Protein AF-T0Q689-F1 (afdb_monomer_lite)

Sequence (82 aa):
MMAGSHALRLYRAIFETSARFPPLMAKKIRFNARELFRLRRHETNAARCKRFVADGWADVATLETIASSPLLRAIDRKPPVA

Structure (mmCIF, N/CA/C/O backbone):
data_AF-T0Q689-F1
#
_entry.id   AF-T0Q689-F1
#
loop_
_atom_site.group_PDB
_atom_site.id
_atom_site.type_symbol
_atom_site.label_atom_id
_atom_site.label_alt_id
_atom_site.label_comp_id
_atom_site.label_asym_id
_atom_site.label_entity_id
_atom_site.label_seq_id
_atom_site.pdbx_PDB_ins_code
_atom_site.Cartn_x
_atom_site.Cartn_y
_atom_site.Cartn_z
_atom_site.occupancy
_atom_site.B_iso_or_equiv
_atom_site.auth_seq_id
_atom_site.auth_comp_id
_atom_site.auth_asym_id
_atom_site.auth_atom_id
_atom_site.pdbx_PDB_model_num
ATOM 1 N N . MET A 1 1 ? -10.694 -6.803 19.209 1.00 50.12 1 MET A N 1
ATOM 2 C CA . MET A 1 1 ? -9.278 -7.104 18.880 1.00 50.12 1 MET A CA 1
ATOM 3 C C . MET A 1 1 ? -8.994 -7.462 17.406 1.00 50.12 1 MET A C 1
ATOM 5 O O . MET A 1 1 ? -7.833 -7.627 17.066 1.00 50.12 1 MET A O 1
ATOM 9 N N . MET A 1 2 ? -9.974 -7.503 16.487 1.00 55.62 2 MET A N 1
ATOM 10 C CA . MET A 1 2 ? -9.725 -7.933 15.091 1.00 55.62 2 MET A CA 1
ATOM 11 C C . MET A 1 2 ? -9.066 -6.889 14.165 1.00 55.62 2 MET A C 1
ATOM 13 O O . MET A 1 2 ? -8.409 -7.263 13.204 1.00 55.62 2 MET A O 1
ATOM 17 N N . ALA A 1 3 ? -9.184 -5.583 14.431 1.00 59.94 3 ALA A N 1
ATOM 18 C CA . ALA A 1 3 ? -8.661 -4.555 13.518 1.00 59.94 3 ALA A CA 1
ATOM 19 C C . ALA A 1 3 ? -7.117 -4.479 13.480 1.00 59.94 3 ALA A C 1
ATOM 21 O O . ALA A 1 3 ? -6.538 -4.222 12.426 1.00 59.94 3 ALA A O 1
ATOM 22 N N . GLY A 1 4 ? -6.440 -4.756 14.604 1.00 66.94 4 GLY A N 1
ATOM 23 C CA . GLY A 1 4 ? -4.976 -4.676 14.703 1.00 66.94 4 GLY A CA 1
ATOM 24 C C . GLY A 1 4 ? -4.242 -5.717 13.851 1.00 66.94 4 GLY A C 1
ATOM 25 O O . GLY A 1 4 ? -3.239 -5.399 13.216 1.00 66.94 4 GLY A O 1
ATOM 26 N N . SER A 1 5 ? -4.774 -6.942 13.755 1.00 82.12 5 SER A N 1
ATOM 27 C CA . SER A 1 5 ? -4.179 -7.991 12.916 1.00 82.12 5 SER A CA 1
ATOM 28 C C . SER A 1 5 ? -4.353 -7.707 11.420 1.00 82.12 5 SER A C 1
ATOM 30 O O . SER A 1 5 ? -3.463 -8.012 10.629 1.00 82.12 5 SER A O 1
ATOM 32 N N . HIS A 1 6 ? -5.453 -7.061 11.022 1.00 89.56 6 HIS A N 1
ATOM 33 C CA . HIS A 1 6 ? -5.689 -6.661 9.632 1.00 89.56 6 HIS A CA 1
ATOM 34 C C . HIS A 1 6 ? -4.779 -5.500 9.213 1.00 89.56 6 HIS A C 1
ATOM 36 O O . HIS A 1 6 ? -4.220 -5.527 8.119 1.00 89.56 6 HIS A O 1
ATOM 42 N N . ALA A 1 7 ? -4.583 -4.524 10.101 1.00 91.38 7 ALA A N 1
ATOM 43 C CA . ALA A 1 7 ? -3.680 -3.398 9.890 1.00 91.38 7 ALA A CA 1
ATOM 44 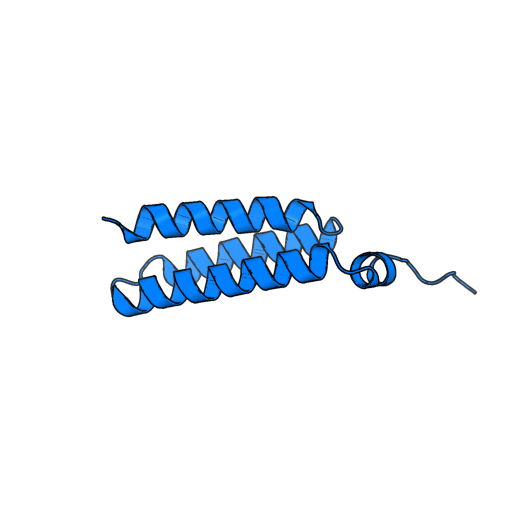C C . ALA A 1 7 ? -2.224 -3.864 9.686 1.00 91.38 7 ALA A C 1
ATOM 46 O O . ALA A 1 7 ? -1.559 -3.425 8.750 1.00 91.38 7 ALA A O 1
ATOM 47 N N . LEU A 1 8 ? -1.738 -4.808 10.501 1.00 93.62 8 LEU A N 1
ATOM 48 C CA . LEU A 1 8 ? -0.379 -5.338 10.349 1.00 93.62 8 LEU A CA 1
ATOM 49 C C . LEU A 1 8 ? -0.194 -6.125 9.043 1.00 93.62 8 LEU A C 1
ATOM 51 O O . LEU A 1 8 ? 0.842 -5.989 8.393 1.00 93.62 8 LEU A O 1
ATOM 55 N N . ARG A 1 9 ? -1.189 -6.931 8.639 1.00 96.38 9 ARG A N 1
ATOM 56 C CA . ARG A 1 9 ? -1.148 -7.641 7.348 1.00 96.38 9 ARG A CA 1
ATOM 57 C C . ARG A 1 9 ? -1.092 -6.669 6.175 1.00 96.38 9 ARG A C 1
ATOM 59 O O . ARG A 1 9 ? -0.257 -6.846 5.298 1.00 96.38 9 ARG A O 1
ATOM 66 N N . LEU A 1 10 ? -1.911 -5.619 6.210 1.00 97.25 10 LEU A N 1
ATOM 67 C CA . LEU A 1 10 ? -1.870 -4.556 5.210 1.00 97.25 10 LEU A CA 1
ATOM 68 C C . LEU A 1 10 ? -0.487 -3.884 5.159 1.00 97.25 10 LEU A C 1
ATOM 70 O O . LEU A 1 10 ? 0.078 -3.719 4.083 1.00 97.25 10 LEU A O 1
ATOM 74 N N . TYR A 1 11 ? 0.094 -3.544 6.313 1.00 96.25 11 TYR A N 1
ATOM 75 C CA . TYR A 1 11 ? 1.424 -2.930 6.369 1.00 96.25 11 TYR A CA 1
ATOM 76 C C . TYR A 1 11 ? 2.499 -3.808 5.707 1.00 96.25 11 TYR A C 1
ATOM 78 O O . TYR A 1 11 ? 3.319 -3.308 4.938 1.00 96.25 11 TYR A O 1
ATOM 86 N N . ARG A 1 12 ? 2.472 -5.123 5.964 1.00 96.81 12 ARG A N 1
ATOM 87 C CA . ARG A 1 12 ? 3.384 -6.089 5.328 1.00 96.81 12 ARG A CA 1
ATOM 88 C C . ARG A 1 12 ? 3.164 -6.176 3.819 1.00 96.81 12 ARG A C 1
ATOM 90 O O . ARG A 1 12 ? 4.133 -6.042 3.079 1.00 96.81 12 ARG A O 1
ATOM 97 N N . ALA A 1 13 ? 1.912 -6.283 3.377 1.00 97.94 13 ALA A N 1
ATOM 98 C CA . ALA A 1 13 ? 1.566 -6.346 1.958 1.00 97.94 13 ALA A CA 1
ATOM 99 C C . ALA A 1 13 ? 2.058 -5.111 1.182 1.00 97.94 13 ALA A C 1
ATOM 101 O O . ALA A 1 13 ? 2.604 -5.239 0.086 1.00 97.94 13 ALA A O 1
ATOM 102 N N . ILE A 1 14 ? 1.955 -3.910 1.769 1.00 97.69 14 ILE A N 1
ATOM 103 C CA . ILE A 1 14 ? 2.506 -2.686 1.166 1.00 97.69 14 ILE A CA 1
ATOM 104 C C . ILE A 1 14 ? 4.032 -2.787 1.014 1.00 97.69 14 ILE A C 1
ATOM 106 O O . ILE A 1 14 ? 4.580 -2.416 -0.025 1.00 97.69 14 ILE A O 1
ATOM 110 N N . PHE A 1 15 ? 4.738 -3.288 2.031 1.00 96.81 15 PHE A N 1
ATOM 111 C CA . PHE A 1 15 ? 6.195 -3.433 1.985 1.00 96.81 15 PHE A CA 1
ATOM 112 C C . PHE A 1 15 ? 6.641 -4.465 0.947 1.00 96.81 15 PHE A C 1
ATOM 114 O O . PHE A 1 15 ? 7.554 -4.173 0.171 1.00 96.81 15 PHE A O 1
ATOM 121 N N . GLU A 1 16 ? 5.974 -5.614 0.890 1.00 97.31 16 GLU A N 1
ATOM 122 C CA . GLU A 1 16 ? 6.208 -6.660 -0.111 1.00 97.31 16 GLU A CA 1
ATOM 123 C C . GLU A 1 16 ? 5.968 -6.123 -1.527 1.00 97.31 16 GLU A C 1
ATOM 125 O O . GLU A 1 16 ? 6.856 -6.187 -2.377 1.00 97.31 16 GLU A O 1
ATOM 130 N N . THR A 1 17 ? 4.829 -5.468 -1.756 1.00 97.31 17 THR A N 1
ATOM 131 C CA . THR A 1 17 ? 4.489 -4.872 -3.056 1.00 97.31 17 THR A CA 1
ATOM 132 C C . THR A 1 17 ? 5.495 -3.796 -3.462 1.00 97.31 17 THR A C 1
ATOM 134 O O . THR A 1 17 ? 5.954 -3.765 -4.604 1.00 97.31 17 THR A O 1
ATOM 137 N N . SER A 1 18 ? 5.915 -2.942 -2.521 1.00 96.56 18 SER A N 1
ATOM 138 C CA . SER A 1 18 ? 6.890 -1.876 -2.786 1.00 96.56 18 SER A CA 1
ATOM 139 C C . SER A 1 18 ? 8.247 -2.397 -3.262 1.00 96.56 18 SER A C 1
ATOM 141 O O . SER A 1 18 ? 8.959 -1.671 -3.948 1.00 96.56 18 SER A O 1
ATOM 143 N N . ALA A 1 19 ? 8.625 -3.637 -2.926 1.00 95.44 19 ALA A N 1
ATOM 144 C CA . ALA A 1 19 ? 9.889 -4.226 -3.368 1.00 95.44 19 ALA A CA 1
ATOM 145 C C . ALA A 1 19 ? 9.947 -4.458 -4.889 1.00 95.44 19 ALA A C 1
ATOM 147 O O . ALA A 1 19 ? 11.031 -4.631 -5.434 1.00 95.44 19 ALA A O 1
ATOM 148 N N . ARG A 1 20 ? 8.798 -4.421 -5.576 1.00 94.25 20 ARG A N 1
ATOM 149 C CA . ARG A 1 20 ? 8.690 -4.542 -7.038 1.00 94.25 20 ARG A CA 1
ATOM 150 C C . ARG A 1 20 ? 8.918 -3.217 -7.776 1.00 94.25 20 ARG A C 1
ATOM 152 O O . ARG A 1 20 ? 8.941 -3.203 -9.002 1.00 94.25 20 ARG A O 1
ATOM 159 N N . PHE A 1 21 ? 9.053 -2.110 -7.046 1.00 93.00 21 PHE A N 1
ATOM 160 C CA . PHE A 1 21 ? 9.270 -0.776 -7.600 1.00 93.00 21 PHE A CA 1
ATOM 161 C C . PHE A 1 21 ? 10.755 -0.386 -7.570 1.00 93.00 21 PHE A C 1
ATOM 163 O O . PHE A 1 21 ? 11.499 -0.880 -6.719 1.00 93.00 21 PHE A O 1
ATOM 170 N N . PRO A 1 22 ? 11.187 0.564 -8.424 1.00 91.62 22 PRO A N 1
ATOM 171 C CA . PRO A 1 22 ? 12.517 1.161 -8.340 1.00 91.62 22 PRO A CA 1
ATOM 172 C C . PRO A 1 22 ? 12.847 1.703 -6.940 1.00 91.62 22 PRO A C 1
ATOM 174 O O . PRO A 1 22 ? 11.941 2.181 -6.246 1.00 91.62 22 PRO A O 1
ATOM 177 N N . PRO A 1 23 ? 14.127 1.718 -6.513 1.00 90.69 23 PRO A N 1
ATOM 178 C CA . PRO A 1 23 ? 14.508 2.008 -5.127 1.00 90.69 23 PRO A CA 1
ATOM 179 C C . PRO A 1 23 ? 13.948 3.316 -4.549 1.00 90.69 23 PRO A C 1
ATOM 181 O O . PRO A 1 23 ? 13.481 3.342 -3.407 1.00 90.69 23 PRO A O 1
ATOM 184 N N . LEU A 1 24 ? 13.948 4.406 -5.326 1.00 89.38 24 LEU A N 1
ATOM 185 C CA . LEU A 1 24 ? 13.423 5.700 -4.874 1.00 89.38 24 LEU A CA 1
ATOM 186 C C . LEU A 1 24 ? 11.898 5.677 -4.701 1.00 89.38 24 LEU A C 1
ATOM 188 O O . LEU A 1 24 ? 11.379 6.198 -3.710 1.00 89.38 24 LEU A O 1
ATOM 192 N N . MET A 1 25 ? 11.179 5.028 -5.620 1.00 92.31 25 MET A N 1
ATOM 193 C CA . MET A 1 25 ? 9.727 4.858 -5.521 1.00 92.31 25 MET A CA 1
ATOM 194 C C . MET A 1 25 ? 9.363 3.936 -4.357 1.00 92.31 25 MET A C 1
ATOM 196 O O . MET A 1 25 ? 8.514 4.293 -3.543 1.00 92.31 25 MET A O 1
ATOM 200 N N . ALA A 1 26 ? 10.057 2.805 -4.216 1.00 94.81 26 ALA A N 1
ATOM 201 C CA . ALA A 1 26 ? 9.886 1.876 -3.104 1.00 94.81 26 ALA A CA 1
ATOM 202 C C . ALA A 1 26 ? 10.079 2.580 -1.750 1.00 94.81 26 ALA A C 1
ATOM 204 O O . ALA A 1 26 ? 9.254 2.434 -0.844 1.00 94.81 26 ALA A O 1
ATOM 205 N N . LYS A 1 27 ? 11.123 3.414 -1.621 1.00 95.50 27 LYS A N 1
ATOM 206 C CA . LYS A 1 27 ? 11.363 4.237 -0.426 1.00 95.50 27 LYS A CA 1
ATOM 207 C C . LYS A 1 27 ? 10.191 5.180 -0.142 1.00 95.50 27 LYS A C 1
ATOM 209 O O . LYS A 1 27 ? 9.756 5.262 1.006 1.00 95.50 27 LYS A O 1
ATOM 214 N N . LYS A 1 28 ? 9.656 5.852 -1.168 1.00 95.75 28 LYS A N 1
ATOM 215 C CA . LYS A 1 28 ? 8.509 6.764 -1.029 1.00 95.75 28 LYS A CA 1
ATOM 216 C C . LYS A 1 28 ? 7.228 6.029 -0.621 1.00 95.75 28 LYS A C 1
ATOM 218 O O . LYS A 1 28 ? 6.539 6.488 0.283 1.00 95.75 28 LYS A O 1
ATOM 223 N N . ILE A 1 29 ? 6.945 4.869 -1.217 1.00 97.12 29 ILE A N 1
ATOM 224 C CA . ILE A 1 29 ? 5.789 4.028 -0.862 1.00 97.12 29 ILE A CA 1
ATOM 225 C C . ILE A 1 29 ? 5.869 3.617 0.615 1.00 97.12 29 ILE A C 1
ATOM 227 O O . ILE A 1 29 ? 4.922 3.830 1.371 1.00 97.12 29 ILE A O 1
ATOM 231 N N . ARG A 1 30 ? 7.022 3.099 1.059 1.00 97.69 30 ARG A N 1
ATOM 232 C CA . ARG A 1 30 ? 7.235 2.686 2.459 1.00 97.69 30 ARG A CA 1
ATOM 233 C C . ARG A 1 30 ? 7.140 3.857 3.436 1.00 97.69 30 ARG A C 1
ATOM 235 O O . ARG A 1 30 ? 6.595 3.694 4.526 1.00 97.69 30 ARG A O 1
ATOM 242 N N . PHE A 1 31 ? 7.663 5.026 3.062 1.00 97.62 31 PHE A N 1
ATOM 243 C CA . PHE A 1 31 ? 7.541 6.245 3.863 1.00 97.62 31 PHE A CA 1
ATOM 244 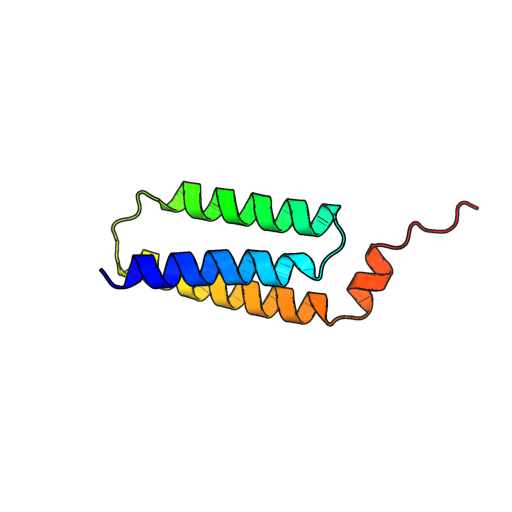C C . PHE A 1 31 ? 6.073 6.654 4.030 1.00 97.62 31 PHE A C 1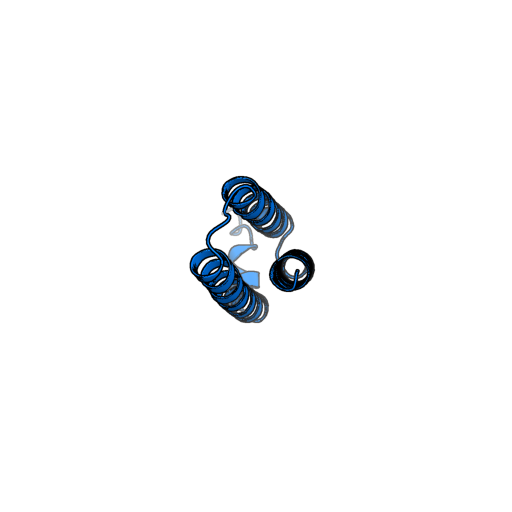
ATOM 246 O O . PHE A 1 31 ? 5.607 6.796 5.159 1.00 97.62 31 PHE A O 1
ATOM 253 N N . ASN A 1 32 ? 5.326 6.747 2.927 1.00 97.00 32 ASN A N 1
ATOM 254 C CA . ASN A 1 32 ? 3.905 7.095 2.951 1.00 97.00 32 ASN A CA 1
ATOM 255 C C . ASN A 1 32 ? 3.091 6.099 3.785 1.00 97.00 32 ASN A C 1
ATOM 257 O O . ASN A 1 32 ? 2.245 6.511 4.574 1.00 97.00 32 ASN A O 1
ATOM 261 N N . ALA A 1 33 ? 3.380 4.799 3.667 1.00 96.56 33 ALA A N 1
ATOM 262 C CA . ALA A 1 33 ? 2.745 3.779 4.491 1.00 96.56 33 ALA A CA 1
ATOM 263 C C . ALA A 1 33 ? 2.986 4.049 5.982 1.00 96.56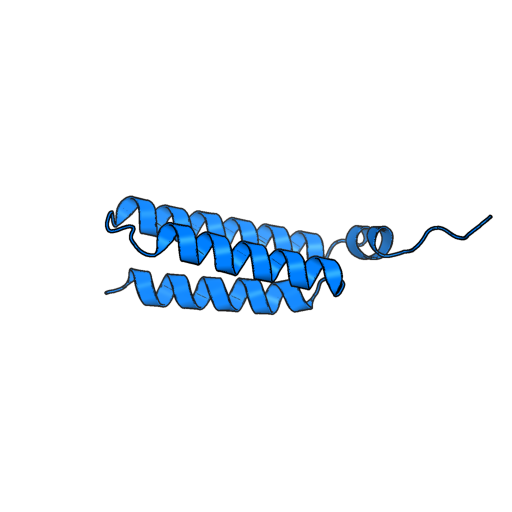 33 ALA A C 1
ATOM 265 O O . ALA A 1 33 ? 2.036 4.171 6.749 1.00 96.56 33 ALA A O 1
ATOM 266 N N . ARG A 1 34 ? 4.244 4.226 6.405 1.00 97.50 34 ARG A N 1
ATOM 267 C CA . ARG A 1 34 ? 4.572 4.527 7.810 1.00 97.50 34 ARG A CA 1
ATOM 268 C C . ARG A 1 34 ? 3.816 5.748 8.328 1.00 97.50 34 ARG A C 1
ATOM 270 O O . ARG A 1 34 ? 3.256 5.684 9.422 1.00 97.50 34 ARG A O 1
ATOM 277 N N . GLU A 1 35 ? 3.749 6.812 7.536 1.00 97.88 35 GLU A N 1
ATOM 278 C CA . GLU A 1 35 ? 3.046 8.035 7.922 1.00 97.88 35 GLU A CA 1
ATOM 279 C C . GLU A 1 35 ? 1.531 7.843 8.023 1.00 97.88 35 GLU A C 1
ATOM 281 O O . GLU A 1 35 ? 0.932 8.275 9.006 1.00 97.88 35 GLU A O 1
ATOM 286 N N . LEU A 1 36 ? 0.902 7.125 7.090 1.00 94.75 36 LEU A N 1
ATOM 287 C CA . LEU A 1 36 ? -0.535 6.843 7.153 1.00 94.75 36 LEU A CA 1
ATOM 288 C C . LEU A 1 36 ? -0.913 6.042 8.406 1.00 94.75 36 LEU A C 1
ATOM 290 O O . LEU A 1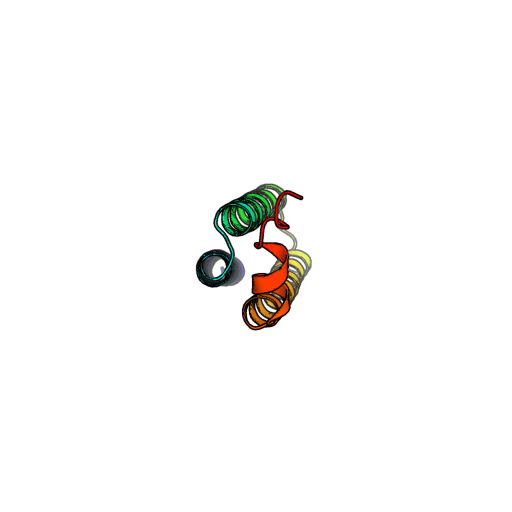 36 ? -1.892 6.370 9.080 1.00 94.75 36 LEU A O 1
ATOM 294 N N . PHE A 1 37 ? -0.126 5.022 8.756 1.00 94.69 37 PHE A N 1
ATOM 295 C CA . PHE A 1 37 ? -0.345 4.256 9.985 1.00 94.69 37 PHE A CA 1
ATOM 296 C C . PHE A 1 37 ? -0.088 5.109 11.235 1.00 94.69 37 PHE A C 1
ATOM 298 O O . PHE A 1 37 ? -0.862 5.040 12.192 1.00 94.69 37 PHE A O 1
ATOM 305 N N . ARG A 1 38 ? 0.946 5.961 11.222 1.00 95.75 38 ARG A N 1
ATOM 306 C CA . ARG A 1 38 ? 1.252 6.881 12.326 1.00 95.75 38 ARG A CA 1
ATOM 307 C C . ARG A 1 38 ? 0.119 7.877 12.567 1.00 95.75 38 ARG A C 1
ATOM 309 O O . ARG A 1 38 ? -0.265 8.063 13.717 1.00 95.75 38 ARG A O 1
ATOM 316 N N . LEU A 1 39 ? -0.429 8.484 11.514 1.00 95.75 39 LEU A N 1
ATOM 317 C CA . LEU A 1 39 ? -1.527 9.454 11.605 1.00 95.75 39 LEU A CA 1
ATOM 318 C C . LEU A 1 39 ? -2.817 8.833 12.160 1.00 95.75 39 LEU A C 1
ATOM 320 O O . LEU A 1 39 ? -3.593 9.513 12.822 1.00 95.75 39 LEU A O 1
ATOM 324 N N . ARG A 1 40 ? -3.038 7.536 11.922 1.00 94.12 40 ARG A N 1
ATOM 325 C CA . ARG A 1 40 ? -4.270 6.824 12.302 1.00 94.12 40 ARG A CA 1
ATOM 326 C C . ARG A 1 40 ? -4.148 6.014 13.598 1.00 94.12 40 ARG A C 1
ATOM 328 O O . ARG A 1 40 ? -5.135 5.432 14.034 1.00 94.12 40 ARG A O 1
ATOM 335 N N . ARG A 1 41 ? -2.975 5.982 14.247 1.00 92.69 41 ARG A N 1
ATOM 336 C CA . ARG A 1 41 ? -2.690 5.124 15.422 1.00 92.69 41 ARG A CA 1
ATOM 337 C C . ARG A 1 41 ? -3.597 5.356 16.639 1.00 92.69 41 ARG A C 1
ATOM 339 O O . ARG A 1 41 ? -3.658 4.500 17.513 1.00 92.69 41 ARG A O 1
ATOM 346 N N . HIS A 1 42 ? -4.238 6.521 16.715 1.00 94.38 42 HIS A N 1
ATOM 347 C CA . HIS A 1 42 ? -5.127 6.914 17.812 1.00 94.38 42 HIS A CA 1
ATOM 348 C C . HIS A 1 42 ? -6.613 6.859 17.428 1.00 94.38 42 HIS A C 1
ATOM 350 O O . HIS A 1 42 ? -7.456 7.243 18.232 1.00 94.38 42 HIS A O 1
ATOM 356 N N . GLU A 1 43 ? -6.954 6.400 16.219 1.00 95.19 43 GLU A N 1
ATOM 357 C CA . GLU A 1 43 ? -8.351 6.233 15.822 1.00 95.19 43 GLU A CA 1
ATOM 358 C C . GLU A 1 43 ? -8.987 5.072 16.598 1.00 95.19 43 GLU A C 1
ATOM 360 O O . GLU A 1 43 ? -8.498 3.941 16.588 1.00 95.19 43 GLU A O 1
ATOM 365 N N . THR A 1 44 ? -10.102 5.358 17.265 1.00 93.94 44 THR A N 1
ATOM 366 C CA . THR A 1 44 ? -10.854 4.394 18.079 1.00 93.94 44 THR A CA 1
ATOM 367 C C . THR A 1 44 ? -12.193 4.028 17.444 1.00 93.94 44 THR A C 1
ATOM 369 O O . THR A 1 44 ? -12.797 3.018 17.812 1.00 93.94 44 THR A O 1
ATOM 372 N N . ASN A 1 45 ? -12.652 4.785 16.441 1.00 96.00 45 ASN A N 1
ATOM 373 C CA . ASN A 1 45 ? -13.870 4.483 15.709 1.00 96.00 45 ASN A CA 1
ATOM 374 C C . ASN A 1 45 ? -13.676 3.244 14.822 1.00 96.0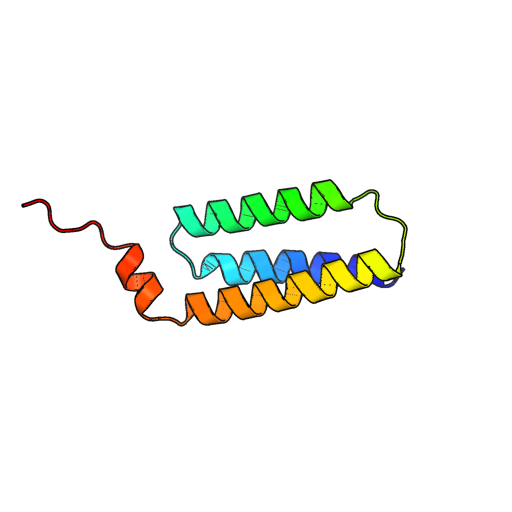0 45 ASN A C 1
ATOM 376 O O . ASN A 1 45 ? -13.021 3.277 13.777 1.00 96.00 45 ASN A O 1
ATOM 380 N N . ALA A 1 46 ? -14.320 2.144 15.212 1.00 93.25 46 ALA A N 1
ATOM 381 C CA . ALA A 1 46 ? -14.206 0.863 14.526 1.00 93.25 46 ALA A CA 1
ATOM 382 C C . ALA A 1 46 ? -14.636 0.905 13.047 1.00 93.25 46 ALA A C 1
ATOM 384 O O . ALA A 1 46 ? -14.032 0.211 12.227 1.00 93.25 46 ALA A O 1
ATOM 385 N N . ALA A 1 47 ? -15.646 1.703 12.683 1.00 95.75 47 ALA A N 1
ATOM 386 C CA . ALA A 1 47 ? -16.101 1.821 11.297 1.00 95.75 47 ALA A CA 1
ATOM 387 C C . ALA A 1 47 ? -15.057 2.534 10.426 1.00 95.75 47 ALA A C 1
ATOM 389 O O . ALA A 1 47 ? -14.752 2.073 9.325 1.00 95.75 47 ALA A O 1
ATOM 390 N N . ARG A 1 48 ? -14.434 3.598 10.948 1.00 95.69 48 ARG A N 1
ATOM 391 C CA . ARG A 1 48 ? -13.338 4.291 10.256 1.00 95.69 48 ARG A CA 1
ATOM 392 C C . ARG A 1 48 ? -12.100 3.411 10.132 1.00 95.69 48 ARG A C 1
ATOM 394 O O . ARG A 1 48 ? -11.544 3.323 9.046 1.00 95.69 48 ARG A O 1
ATOM 401 N N . CYS A 1 49 ? -11.718 2.691 11.189 1.00 93.88 49 CYS A N 1
ATOM 402 C CA . CYS A 1 49 ? -10.608 1.735 11.129 1.00 93.88 49 CYS A CA 1
ATOM 403 C C . CYS A 1 49 ? -10.832 0.660 10.056 1.00 93.88 49 CYS A C 1
ATOM 405 O O . CYS A 1 49 ? -9.918 0.361 9.290 1.00 93.88 49 CYS A O 1
ATOM 407 N N . LYS A 1 50 ? -12.050 0.107 9.960 1.00 94.88 50 LYS A N 1
ATOM 408 C CA . LYS A 1 50 ? -12.411 -0.845 8.896 1.00 94.88 50 LYS A CA 1
ATOM 409 C C . LYS A 1 50 ? -12.278 -0.218 7.510 1.00 94.88 50 LYS A C 1
ATOM 411 O O . LYS A 1 50 ? -11.670 -0.833 6.639 1.00 94.88 50 LYS A O 1
ATOM 416 N N . ARG A 1 51 ? -12.792 1.002 7.327 1.00 96.25 51 ARG A N 1
ATOM 417 C CA . ARG A 1 51 ? -12.682 1.734 6.062 1.00 96.25 51 ARG A CA 1
ATOM 418 C C . ARG A 1 51 ? -11.225 1.985 5.673 1.00 96.25 51 ARG A C 1
ATOM 420 O O . ARG A 1 51 ? -10.838 1.641 4.572 1.00 96.25 51 ARG A O 1
ATOM 427 N N . PHE A 1 52 ? -10.393 2.472 6.591 1.00 95.75 52 PHE A N 1
ATOM 428 C CA . PHE A 1 52 ? -8.971 2.715 6.327 1.00 95.75 52 PHE A CA 1
ATOM 429 C C . PHE A 1 52 ? -8.205 1.461 5.913 1.00 95.75 52 PHE A C 1
ATOM 431 O O . PHE A 1 52 ? -7.304 1.544 5.082 1.00 95.75 52 PHE A O 1
ATOM 438 N N . VAL A 1 53 ? -8.540 0.311 6.502 1.00 95.75 53 VAL A N 1
ATOM 439 C CA . VAL A 1 53 ? -7.957 -0.970 6.100 1.00 95.75 53 VAL A CA 1
ATOM 440 C C . VAL A 1 53 ? -8.437 -1.364 4.702 1.00 95.75 53 VAL A C 1
ATOM 442 O O . VAL A 1 53 ? -7.616 -1.791 3.899 1.00 95.75 53 VAL A O 1
ATOM 445 N N . ALA A 1 54 ? -9.732 -1.220 4.404 1.00 96.75 54 ALA A N 1
ATOM 446 C CA . ALA A 1 54 ? -10.286 -1.528 3.085 1.00 96.75 54 ALA A CA 1
ATOM 447 C C . ALA A 1 54 ? -9.679 -0.642 1.984 1.00 96.75 54 ALA A C 1
ATOM 449 O O . ALA A 1 54 ? -9.195 -1.169 0.986 1.00 96.75 54 ALA A O 1
ATOM 450 N N . ASP A 1 55 ? -9.619 0.673 2.213 1.00 97.06 55 ASP A N 1
ATOM 451 C CA . ASP A 1 55 ? -8.993 1.636 1.303 1.00 97.06 55 ASP A CA 1
ATOM 452 C C . ASP A 1 55 ? -7.519 1.268 1.062 1.00 97.06 55 ASP A C 1
ATOM 454 O O . ASP A 1 55 ? -7.066 1.199 -0.075 1.00 97.06 55 ASP A O 1
ATOM 458 N N . GLY A 1 56 ? -6.779 0.918 2.120 1.00 96.94 56 GLY A N 1
ATOM 459 C CA . GLY A 1 56 ? -5.383 0.506 1.981 1.00 96.94 56 GLY A CA 1
ATOM 460 C C . GLY A 1 56 ? -5.192 -0.782 1.171 1.00 96.94 56 GLY A C 1
ATOM 461 O O . GLY A 1 56 ? -4.200 -0.909 0.459 1.00 96.94 56 GLY A O 1
ATOM 462 N N . TRP A 1 57 ? -6.126 -1.738 1.232 1.00 98.25 57 TRP A N 1
ATOM 463 C CA . TRP A 1 57 ? -6.076 -2.922 0.364 1.00 98.25 57 TRP A CA 1
ATOM 464 C C . TRP A 1 57 ? -6.358 -2.577 -1.102 1.00 98.25 57 TRP A C 1
ATOM 466 O O . TRP A 1 57 ? -5.721 -3.149 -1.985 1.00 98.25 57 TRP A O 1
ATOM 476 N N . ALA A 1 58 ? -7.249 -1.619 -1.369 1.00 98.25 58 ALA A N 1
ATOM 477 C CA . ALA A 1 58 ? -7.452 -1.097 -2.720 1.00 98.25 58 ALA A CA 1
ATOM 478 C C . ALA A 1 58 ? -6.190 -0.385 -3.250 1.00 98.25 58 ALA A C 1
ATOM 480 O O . ALA A 1 58 ? -5.816 -0.561 -4.414 1.00 98.25 58 ALA A O 1
ATOM 481 N N . ASP A 1 59 ? -5.479 0.345 -2.384 1.00 97.19 59 ASP A N 1
ATOM 482 C CA . ASP A 1 59 ? -4.189 0.953 -2.723 1.00 97.19 59 ASP A CA 1
ATOM 483 C C . ASP A 1 59 ? -3.133 -0.116 -3.053 1.00 97.19 59 ASP A C 1
ATOM 485 O O . ASP A 1 59 ? -2.404 0.026 -4.035 1.00 97.19 59 ASP A O 1
ATOM 489 N N . VAL A 1 60 ? -3.063 -1.213 -2.286 1.00 98.12 60 VAL A N 1
ATOM 490 C CA . VAL A 1 60 ? -2.160 -2.343 -2.583 1.00 98.12 60 VAL A CA 1
ATOM 491 C C . VAL A 1 60 ? -2.466 -2.946 -3.953 1.00 98.12 60 VAL A C 1
ATOM 493 O O . VAL A 1 60 ? -1.550 -3.073 -4.760 1.00 98.12 60 VAL A O 1
ATOM 496 N N . ALA A 1 61 ? -3.731 -3.234 -4.264 1.00 97.75 61 ALA A N 1
ATOM 497 C CA . ALA A 1 61 ? -4.121 -3.770 -5.573 1.00 97.75 61 ALA A CA 1
ATOM 498 C C . ALA A 1 61 ? -3.751 -2.817 -6.730 1.00 97.75 61 ALA A C 1
ATOM 500 O O . ALA A 1 61 ? -3.285 -3.238 -7.796 1.00 97.75 61 ALA A O 1
ATOM 501 N N . THR A 1 62 ? -3.892 -1.508 -6.506 1.00 96.38 62 THR A N 1
ATOM 502 C CA . THR A 1 62 ? -3.447 -0.479 -7.456 1.00 96.38 62 THR A CA 1
ATOM 503 C C . THR A 1 62 ? -1.930 -0.527 -7.650 1.00 96.38 62 THR A C 1
ATOM 505 O O . THR A 1 62 ? -1.445 -0.534 -8.783 1.00 96.38 62 THR A O 1
ATOM 508 N N . LEU A 1 63 ? -1.161 -0.612 -6.561 1.00 95.56 63 LEU A N 1
ATOM 509 C CA . LEU A 1 63 ? 0.296 -0.733 -6.618 1.00 95.56 63 LEU A CA 1
ATOM 510 C C . LEU A 1 63 ? 0.740 -2.020 -7.324 1.00 95.56 63 LEU A C 1
ATOM 512 O O . LEU A 1 63 ? 1.684 -1.978 -8.107 1.00 95.56 63 LEU A O 1
ATOM 516 N N . GLU A 1 64 ? 0.066 -3.145 -7.101 1.00 96.12 64 GLU A N 1
ATOM 517 C CA . GLU A 1 64 ? 0.351 -4.405 -7.793 1.00 96.12 64 GLU A CA 1
ATOM 518 C C . GLU A 1 64 ? 0.123 -4.290 -9.302 1.00 96.12 64 GLU A C 1
ATOM 520 O O . GLU A 1 64 ? 0.979 -4.717 -10.082 1.00 96.12 64 GLU A O 1
ATOM 525 N N . THR A 1 65 ? -0.976 -3.647 -9.706 1.00 95.12 65 THR A N 1
ATOM 526 C CA . THR A 1 65 ? -1.300 -3.372 -11.114 1.00 95.12 65 THR A CA 1
ATOM 527 C C . THR A 1 65 ? -0.218 -2.509 -11.766 1.00 95.12 65 THR A C 1
ATOM 529 O O . THR A 1 65 ? 0.286 -2.835 -12.846 1.00 95.12 65 THR A O 1
ATOM 532 N N . ILE A 1 66 ? 0.210 -1.438 -11.088 1.00 92.62 66 ILE A N 1
ATOM 533 C CA . ILE A 1 66 ? 1.302 -0.574 -11.559 1.00 92.62 66 ILE A CA 1
ATOM 534 C C . ILE A 1 66 ? 2.617 -1.360 -11.634 1.00 92.62 66 ILE A C 1
ATOM 536 O O . ILE A 1 66 ? 3.338 -1.244 -12.622 1.00 92.62 66 ILE A O 1
ATOM 540 N N . ALA A 1 67 ? 2.917 -2.195 -10.638 1.00 91.88 67 ALA A N 1
ATOM 541 C CA . ALA A 1 67 ? 4.125 -3.016 -10.606 1.00 91.88 67 ALA A CA 1
ATOM 542 C C . ALA A 1 67 ? 4.191 -4.052 -11.738 1.00 91.88 67 ALA A C 1
ATOM 544 O O . ALA A 1 67 ? 5.282 -4.475 -12.119 1.00 91.88 67 ALA A O 1
ATOM 545 N N . SER A 1 68 ? 3.046 -4.481 -12.274 1.00 91.25 68 SER A N 1
ATOM 546 C CA . SER A 1 68 ? 2.975 -5.317 -13.480 1.00 91.25 68 SER A CA 1
ATOM 547 C C . SER A 1 68 ? 2.978 -4.527 -14.791 1.00 91.25 68 SER A C 1
ATOM 549 O O . SER A 1 68 ? 3.105 -5.125 -15.858 1.00 91.25 68 SER A O 1
ATOM 551 N N . SER A 1 69 ? 2.845 -3.201 -14.741 1.00 89.81 69 SER A N 1
ATOM 552 C CA . SER A 1 69 ? 2.745 -2.380 -15.943 1.00 89.81 69 SER A CA 1
ATOM 553 C C . SER A 1 69 ? 4.104 -2.206 -16.632 1.00 89.81 69 SER A C 1
ATOM 555 O O . SER A 1 69 ? 5.099 -1.881 -15.972 1.00 89.81 69 SER A O 1
ATOM 557 N N . PRO A 1 70 ? 4.167 -2.306 -17.974 1.00 83.31 70 PRO A N 1
ATOM 558 C CA . PRO A 1 70 ? 5.374 -1.975 -18.728 1.00 83.31 70 PRO A CA 1
ATOM 559 C C . PRO A 1 70 ? 5.782 -0.501 -18.566 1.00 83.31 70 PRO A C 1
ATOM 561 O O . PRO A 1 70 ? 6.962 -0.176 -18.706 1.00 83.31 70 PRO A O 1
ATOM 564 N N . LEU A 1 71 ? 4.841 0.384 -18.207 1.00 77.44 71 LEU A N 1
ATOM 565 C CA . LEU A 1 71 ? 5.107 1.806 -17.975 1.00 77.44 71 LEU A CA 1
ATOM 566 C C . LEU A 1 71 ? 6.041 2.042 -16.789 1.00 77.44 71 LEU A C 1
ATOM 568 O O . LEU A 1 71 ? 6.849 2.966 -16.832 1.00 77.44 71 LEU A O 1
ATOM 572 N N . LEU A 1 72 ? 5.996 1.193 -15.757 1.00 81.12 72 LEU A N 1
ATOM 573 C CA . LEU A 1 72 ? 6.878 1.353 -14.602 1.00 81.12 72 LEU A CA 1
ATOM 574 C C . LEU A 1 72 ? 8.356 1.241 -15.008 1.00 81.12 72 LEU A C 1
ATOM 576 O O . LEU A 1 72 ? 9.192 1.999 -14.523 1.00 81.12 72 LEU A O 1
ATOM 580 N N . ARG A 1 73 ? 8.667 0.355 -15.964 1.00 68.19 73 ARG A N 1
ATOM 581 C CA . ARG A 1 73 ? 10.018 0.227 -16.533 1.00 68.19 73 ARG A CA 1
ATOM 582 C C . ARG A 1 73 ? 10.412 1.411 -17.413 1.00 68.19 73 ARG A C 1
ATOM 584 O O . ARG A 1 73 ? 11.601 1.651 -17.586 1.00 68.19 73 ARG A O 1
ATOM 591 N N . ALA A 1 74 ? 9.444 2.112 -17.999 1.00 70.12 74 ALA A N 1
ATOM 592 C CA . ALA A 1 74 ? 9.700 3.282 -18.832 1.00 70.12 74 ALA A CA 1
ATOM 593 C C . ALA A 1 74 ? 10.003 4.533 -17.990 1.00 70.12 74 ALA A C 1
ATOM 595 O O . ALA A 1 74 ? 10.875 5.307 -18.365 1.00 70.12 74 ALA A O 1
ATOM 596 N N . ILE A 1 75 ? 9.336 4.697 -16.842 1.00 68.75 75 ILE A N 1
ATOM 597 C CA . ILE A 1 75 ? 9.497 5.858 -15.945 1.00 68.75 75 ILE A CA 1
ATOM 598 C C . ILE A 1 75 ? 10.877 5.866 -15.263 1.00 68.75 75 ILE A C 1
ATOM 600 O O . ILE A 1 75 ? 11.442 6.931 -15.038 1.00 68.75 75 ILE A O 1
ATOM 604 N N . ASP A 1 76 ? 11.457 4.697 -14.976 1.00 64.44 76 ASP A N 1
ATOM 605 C CA . ASP A 1 76 ? 12.777 4.602 -14.327 1.00 64.44 76 ASP A CA 1
ATOM 606 C C . ASP A 1 76 ? 13.963 4.769 -15.299 1.00 64.44 76 ASP A C 1
ATOM 608 O O . ASP A 1 76 ? 15.124 4.808 -14.890 1.00 64.44 76 ASP A O 1
ATOM 612 N N . ARG A 1 77 ? 13.706 4.876 -16.610 1.00 59.81 77 ARG A N 1
ATOM 613 C CA . ARG A 1 77 ? 14.768 5.143 -17.585 1.00 59.81 77 ARG A CA 1
ATOM 614 C C . ARG A 1 77 ? 15.116 6.625 -17.559 1.00 59.81 77 ARG A C 1
ATOM 616 O O . ARG A 1 77 ? 14.307 7.467 -17.939 1.00 59.81 77 ARG A O 1
ATOM 623 N N . LYS A 1 78 ? 16.360 6.943 -17.189 1.00 57.09 78 LYS A N 1
ATOM 624 C CA . LYS A 1 78 ? 16.946 8.252 -17.498 1.00 57.09 78 LYS A CA 1
ATOM 625 C C . LYS A 1 78 ? 16.881 8.436 -19.025 1.00 57.09 78 LYS A C 1
ATOM 627 O O . LYS A 1 78 ? 17.373 7.550 -19.730 1.00 57.09 78 LYS A O 1
ATOM 632 N N . PRO A 1 79 ? 16.276 9.518 -19.551 1.00 59.03 79 PRO A N 1
ATOM 633 C CA . PRO A 1 79 ? 16.331 9.778 -20.982 1.00 59.03 79 PRO A CA 1
ATOM 634 C C . PRO A 1 79 ? 17.802 9.884 -21.411 1.00 59.03 79 PRO A C 1
ATOM 636 O O . PRO A 1 79 ? 18.625 10.366 -20.620 1.00 59.03 79 PRO A O 1
ATOM 639 N N . PRO A 1 80 ? 18.162 9.391 -22.609 1.00 55.00 80 PRO A N 1
ATOM 640 C CA . PRO A 1 80 ? 19.523 9.523 -23.104 1.00 55.00 80 PRO A CA 1
ATOM 641 C C . PRO A 1 80 ? 19.910 11.003 -23.087 1.00 55.00 80 PRO A C 1
ATOM 643 O O . PRO A 1 80 ? 19.124 11.863 -23.486 1.00 55.00 80 PRO A O 1
ATOM 646 N N . VAL A 1 81 ? 21.094 11.296 -22.551 1.00 65.81 81 VAL A N 1
ATOM 647 C CA . VAL A 1 81 ? 21.665 12.642 -22.629 1.00 65.81 81 VAL A CA 1
ATOM 648 C C . VAL A 1 81 ? 22.007 12.863 -24.102 1.00 65.81 81 VAL A C 1
ATOM 650 O O . VAL A 1 81 ? 22.761 12.065 -24.659 1.00 65.81 81 VAL A O 1
ATOM 653 N N . ALA A 1 82 ? 21.362 13.855 -24.719 1.00 58.84 82 ALA A N 1
ATOM 654 C CA . ALA A 1 82 ? 21.640 14.298 -26.083 1.00 58.84 82 ALA A CA 1
ATOM 655 C C . ALA A 1 82 ? 22.990 15.019 -26.165 1.00 58.84 82 ALA A C 1
ATOM 657 O O . ALA A 1 82 ? 23.361 15.670 -25.159 1.00 58.84 82 ALA A O 1
#

pLDDT: mean 88.78, std 13.18, range [50.12, 98.25]

Foldseek 3Di:
DPLVVLLVVLLVLQLVLLVLADPVSSVVSNVVSVVLCVVCVPPPPPVVSVVSSVVSVVVSVVSNVVSPDPVRVVVPDDPDDD

Secondary structure (DSSP, 8-state):
-HHHHHHHHHHHHHHHHHTTS-HHHHHHHHHHHHHHHHHHTT---HHHHHHHHHHHHHHHHHHHHHHH-HHHHHHTSPPPP-

Organism: Saprolegnia diclina (strain VS20) (NCBI:txid1156394)

InterPro domains:
  IPR008011 Complex 1 LYR protein domain [PF05347] (6-58)

Radius of gyration: 15.29 Å; chains: 1; bounding box: 38×22×45 Å